Protein AF-A0A920VSI1-F1 (afdb_monomer_lite)

Foldseek 3Di:
DPDPPPCPDPDDDQDDDQDDPVCQDAAASCLVRAPFDDDPVQRNHHFDWFAPDVVRIDRATSSPDVCNVVCVVRGDDD

Radius of gyration: 15.88 Å; chains: 1; bounding box: 35×32×42 Å

Structure (mmCIF, N/CA/C/O backbone):
data_AF-A0A920VSI1-F1
#
_entry.id   AF-A0A920VSI1-F1
#
loop_
_atom_site.group_PDB
_atom_site.id
_atom_site.type_symbol
_atom_site.label_atom_id
_atom_site.label_alt_id
_atom_site.label_comp_id
_atom_site.label_asym_id
_atom_site.label_entity_id
_atom_site.label_seq_id
_atom_site.pdbx_PDB_ins_code
_atom_site.Cartn_x
_atom_site.Cartn_y
_atom_site.Cartn_z
_atom_site.occupancy
_atom_site.B_iso_or_equiv
_atom_site.auth_seq_id
_atom_site.auth_comp_id
_atom_site.auth_asym_id
_atom_site.auth_atom_id
_atom_site.pdbx_PDB_model_num
ATOM 1 N N . MET A 1 1 ? -24.803 0.358 26.924 1.00 43.88 1 ME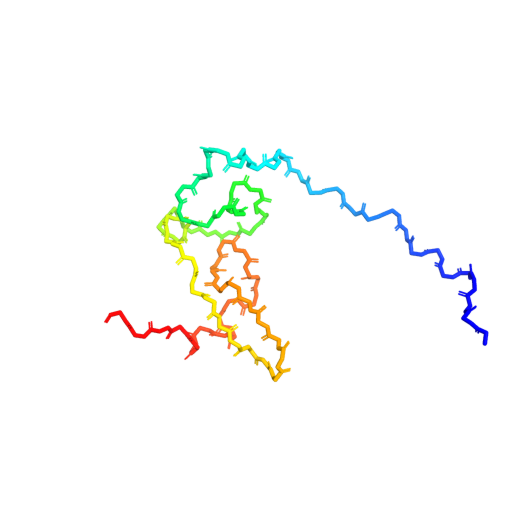T A N 1
ATOM 2 C CA . MET A 1 1 ? -24.583 1.789 26.631 1.00 43.88 1 MET A CA 1
ATOM 3 C C . MET A 1 1 ? -23.158 1.925 26.116 1.00 43.88 1 MET A C 1
ATOM 5 O O . MET A 1 1 ? -22.257 1.597 26.883 1.00 43.88 1 MET A O 1
ATOM 9 N N . PRO A 1 2 ? -22.933 2.290 24.843 1.00 52.38 2 PRO A N 1
ATOM 10 C CA . PRO A 1 2 ? -21.586 2.589 24.362 1.00 52.38 2 PRO A CA 1
ATOM 11 C C . PRO A 1 2 ? -21.050 3.794 25.149 1.00 52.38 2 PRO A C 1
ATOM 13 O O . PRO A 1 2 ? -21.804 4.732 25.410 1.00 52.38 2 PRO A O 1
ATOM 16 N N . LYS A 1 3 ? -19.790 3.754 25.592 1.00 53.84 3 LYS A N 1
ATOM 17 C CA . LYS A 1 3 ? -19.194 4.841 26.381 1.00 53.84 3 LYS A CA 1
ATOM 18 C C . LYS A 1 3 ? -18.948 6.046 25.468 1.00 53.84 3 LYS A C 1
ATOM 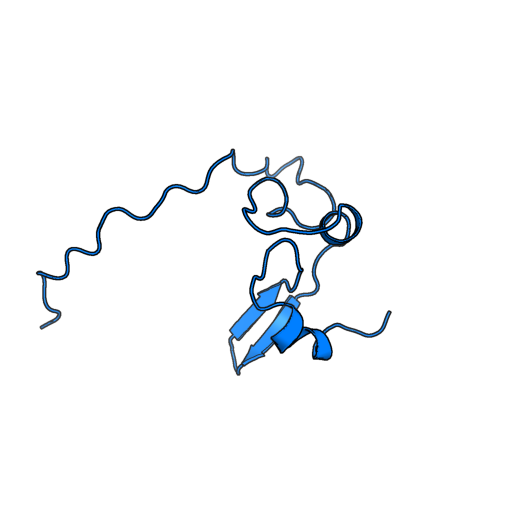20 O O . LYS A 1 3 ? -18.117 5.986 24.575 1.00 53.84 3 LYS A O 1
ATOM 25 N N . LEU A 1 4 ? -19.666 7.136 25.726 1.00 62.12 4 LEU A N 1
ATOM 26 C CA . LEU A 1 4 ? -19.647 8.397 24.967 1.00 62.12 4 LEU A CA 1
ATOM 27 C C . LEU A 1 4 ? -18.322 9.190 25.100 1.00 62.12 4 LEU A C 1
ATOM 29 O O . LEU A 1 4 ? -18.177 10.263 24.525 1.00 62.12 4 LEU A O 1
ATOM 33 N N . GLU A 1 5 ? -17.372 8.692 25.893 1.00 58.91 5 GLU A N 1
ATOM 34 C CA . GLU A 1 5 ? -16.211 9.446 26.386 1.00 58.91 5 GLU A CA 1
ATOM 35 C C . GLU A 1 5 ? -14.877 9.038 25.750 1.00 58.91 5 GLU A C 1
ATOM 37 O O . GLU A 1 5 ? -13.858 9.675 26.024 1.00 58.91 5 GLU A O 1
ATOM 42 N N . GLU A 1 6 ? -14.852 8.035 24.867 1.00 59.38 6 GLU A N 1
ATOM 43 C CA . GLU A 1 6 ? -13.667 7.767 24.048 1.00 59.38 6 GLU A CA 1
ATOM 44 C C . GLU A 1 6 ? -13.527 8.859 22.985 1.00 59.38 6 GLU A C 1
ATOM 46 O O . GLU A 1 6 ? -13.966 8.745 21.842 1.00 59.38 6 GLU A O 1
ATOM 51 N N . LYS A 1 7 ? -12.899 9.969 23.376 1.00 60.16 7 LYS A N 1
ATOM 52 C CA . LYS A 1 7 ? -12.347 10.940 22.436 1.00 60.16 7 LYS A CA 1
ATOM 53 C C . LYS A 1 7 ? -11.144 10.295 21.760 1.00 60.16 7 LYS A C 1
ATOM 55 O O . LYS A 1 7 ? -10.003 10.561 22.132 1.00 60.16 7 LYS A O 1
ATOM 60 N N . THR A 1 8 ? -11.388 9.453 20.762 1.00 65.50 8 THR A N 1
ATOM 61 C CA . THR A 1 8 ? -10.362 9.161 19.762 1.00 65.50 8 THR A CA 1
ATOM 62 C C . THR A 1 8 ? -9.933 10.516 19.199 1.00 65.50 8 THR A C 1
ATOM 64 O O . THR A 1 8 ? -10.784 11.295 18.762 1.00 65.50 8 THR A O 1
ATOM 67 N N . GLY A 1 9 ? -8.650 10.862 19.321 1.00 72.50 9 GLY A N 1
ATOM 68 C CA . GLY A 1 9 ? -8.124 12.140 18.837 1.00 72.50 9 GLY A CA 1
ATOM 69 C C . GLY A 1 9 ? -8.437 12.368 17.354 1.00 72.50 9 GLY A C 1
ATOM 70 O O . GLY A 1 9 ? -8.941 11.483 16.662 1.00 72.50 9 GLY A O 1
ATOM 71 N N . ARG A 1 10 ? -8.137 13.565 16.835 1.00 80.69 10 ARG A N 1
ATOM 72 C CA . ARG A 1 10 ? -8.265 13.799 15.389 1.00 80.69 10 ARG A CA 1
ATOM 73 C C . ARG A 1 10 ? -7.430 12.761 14.641 1.00 80.69 10 ARG A C 1
ATOM 75 O O . ARG A 1 10 ? -6.252 12.598 14.952 1.00 80.69 10 ARG A O 1
ATOM 82 N N . LEU A 1 11 ? -8.047 12.083 13.675 1.00 83.00 11 LEU A N 1
ATOM 83 C CA . LEU A 1 11 ? -7.321 11.186 12.785 1.00 83.00 11 LEU A CA 1
ATOM 84 C C . LEU A 1 11 ? -6.247 11.986 12.035 1.00 83.00 11 LEU A C 1
ATOM 86 O O . LEU A 1 11 ? -6.511 13.134 11.653 1.00 83.00 11 LEU A O 1
ATOM 90 N N . PRO A 1 12 ? -5.049 11.412 11.837 1.00 83.31 12 PRO A N 1
ATOM 91 C CA . PRO A 1 12 ? -4.028 12.054 11.030 1.00 83.31 12 PRO A CA 1
ATOM 92 C C . PRO A 1 12 ? -4.550 12.233 9.605 1.00 83.31 12 PRO A C 1
ATOM 94 O O . PRO A 1 12 ? -5.227 11.365 9.050 1.00 83.31 12 PRO A O 1
ATOM 97 N N . GLN A 1 13 ? -4.246 13.385 9.019 1.00 86.75 13 GLN A N 1
ATOM 98 C CA . GLN A 1 13 ? -4.553 13.634 7.622 1.00 86.75 13 GLN A CA 1
ATOM 99 C C . GLN A 1 13 ? -3.519 12.913 6.754 1.00 86.75 13 GLN A C 1
ATOM 101 O O . GLN A 1 13 ? -2.321 13.055 6.980 1.00 86.75 13 GLN A O 1
ATOM 106 N N . ILE A 1 14 ? -3.985 12.162 5.757 1.00 88.44 14 ILE A N 1
ATOM 107 C CA . ILE A 1 14 ? -3.109 11.596 4.727 1.00 88.44 14 ILE A CA 1
ATOM 108 C C . ILE A 1 14 ? -2.675 12.741 3.810 1.00 88.44 14 ILE A C 1
ATOM 110 O O . ILE A 1 14 ? -3.522 13.486 3.307 1.00 88.44 14 ILE A O 1
ATOM 114 N N . GLU A 1 15 ? -1.369 12.894 3.619 1.00 88.81 15 GLU A N 1
ATOM 115 C CA . GLU A 1 15 ? -0.813 13.922 2.743 1.00 88.81 15 GLU A CA 1
ATOM 116 C C . GLU A 1 15 ? -1.090 13.623 1.257 1.00 88.81 15 GLU A C 1
ATOM 118 O O . GLU A 1 15 ? -1.347 12.489 0.846 1.00 88.81 15 GLU A O 1
ATOM 123 N N . GLY A 1 16 ? -1.065 14.671 0.431 1.00 89.12 16 GLY A N 1
ATOM 124 C CA . GLY A 1 16 ? -1.364 14.584 -0.999 1.00 89.12 16 GLY A CA 1
ATOM 125 C C . GLY A 1 16 ? -2.856 14.672 -1.348 1.00 89.12 16 GLY A C 1
ATOM 126 O O . GLY A 1 16 ? -3.733 14.819 -0.498 1.00 89.12 16 GLY A O 1
ATOM 127 N N . GLN A 1 17 ? -3.147 14.642 -2.648 1.00 90.44 17 GLN A N 1
ATOM 128 C CA . GLN A 1 17 ? -4.501 14.776 -3.199 1.00 90.44 17 GLN A CA 1
ATOM 129 C C . GLN A 1 17 ? -5.018 13.407 -3.667 1.00 90.44 17 GLN A C 1
ATOM 131 O O . GLN A 1 17 ? -4.241 12.636 -4.236 1.00 90.44 17 GLN A O 1
ATOM 136 N N . PRO A 1 18 ? -6.308 13.080 -3.469 1.00 91.19 18 PRO A N 1
ATOM 137 C CA . PRO A 1 18 ? -6.905 11.899 -4.083 1.00 91.19 18 PRO A CA 1
ATOM 138 C C . PRO A 1 18 ? -6.732 11.912 -5.613 1.00 91.19 18 PRO A C 1
ATOM 140 O O . PRO A 1 18 ? -6.796 12.984 -6.220 1.00 91.19 18 PRO A O 1
ATOM 143 N N . PRO A 1 19 ? -6.541 10.746 -6.255 1.00 89.81 19 PRO A N 1
ATOM 144 C CA . PRO A 1 19 ? -6.441 10.677 -7.706 1.00 89.81 19 PRO A CA 1
ATOM 145 C C . PRO A 1 19 ? -7.768 11.061 -8.373 1.00 89.81 19 PRO A C 1
ATOM 147 O O . PRO A 1 19 ? -8.853 10.880 -7.816 1.00 89.81 19 PRO A O 1
ATOM 150 N N . LEU A 1 20 ? -7.681 11.571 -9.600 1.00 91.25 20 LEU A N 1
ATOM 151 C CA . LEU A 1 20 ? -8.848 11.935 -10.398 1.00 91.25 20 LEU A CA 1
ATOM 152 C C . LEU A 1 20 ? -9.516 10.672 -10.955 1.00 91.25 20 LEU A C 1
ATOM 154 O O . LEU A 1 20 ? -8.864 9.860 -11.603 1.00 91.25 20 LEU A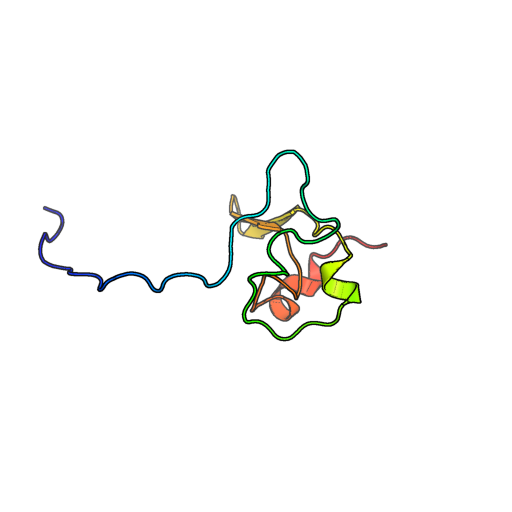 O 1
ATOM 158 N N . LEU A 1 21 ? -10.830 10.526 -10.767 1.00 88.25 21 LEU A N 1
ATOM 159 C CA . LEU A 1 21 ? -11.561 9.311 -11.165 1.00 88.25 21 LEU A CA 1
ATOM 160 C C . LEU A 1 21 ? -11.510 9.010 -12.674 1.00 88.25 21 LEU A C 1
ATOM 162 O O . LEU A 1 21 ? -11.538 7.849 -13.066 1.00 88.25 21 LEU A O 1
ATOM 166 N N . TYR A 1 22 ? -11.435 10.039 -13.522 1.00 91.62 22 TYR A N 1
ATOM 167 C CA . TYR A 1 22 ? -11.368 9.899 -14.984 1.00 91.62 22 TYR A CA 1
ATOM 168 C C . TYR A 1 22 ? -9.939 9.741 -15.523 1.00 91.62 22 TYR A C 1
ATOM 170 O O . TYR A 1 22 ? -9.757 9.517 -16.716 1.00 91.62 22 TYR A O 1
ATOM 178 N N . ASN A 1 23 ? -8.930 9.894 -14.665 1.00 86.56 23 ASN A N 1
ATOM 179 C CA . ASN A 1 23 ? -7.520 9.766 -15.013 1.00 86.56 23 ASN A CA 1
ATOM 180 C C . ASN A 1 23 ? -6.772 9.136 -13.836 1.00 86.56 23 ASN A C 1
ATOM 182 O O . ASN A 1 23 ? -5.914 9.763 -13.207 1.00 86.56 23 ASN A O 1
ATOM 186 N N . LEU A 1 24 ? -7.187 7.919 -13.482 1.00 86.25 24 LEU A N 1
ATOM 187 C CA . LEU A 1 24 ? -6.538 7.168 -12.419 1.00 86.25 24 LEU A CA 1
ATOM 188 C C . LEU A 1 24 ? -5.097 6.842 -12.839 1.00 86.25 24 LEU A C 1
ATOM 190 O O . LEU A 1 24 ? -4.882 6.449 -13.989 1.00 86.25 24 LEU A O 1
ATOM 194 N N . PRO A 1 25 ? -4.120 6.983 -11.929 1.00 86.81 25 PRO A N 1
ATOM 195 C CA . PRO A 1 25 ? -2.751 6.565 -12.200 1.00 86.81 25 PRO A CA 1
ATOM 196 C C . PRO A 1 25 ? -2.701 5.070 -12.546 1.00 86.81 25 PRO A C 1
ATOM 198 O O . PRO A 1 25 ? -3.507 4.270 -12.058 1.00 86.81 25 PRO A O 1
ATOM 201 N N . ALA A 1 26 ? -1.752 4.707 -13.409 1.00 88.31 26 ALA A N 1
ATOM 202 C CA . ALA A 1 26 ? -1.430 3.310 -13.666 1.00 88.31 26 ALA A CA 1
ATOM 203 C C . ALA A 1 26 ? -0.843 2.661 -12.400 1.00 88.31 26 ALA A C 1
ATOM 205 O O . ALA A 1 26 ? -0.280 3.353 -11.554 1.00 88.31 26 ALA A O 1
ATOM 206 N N . GLY A 1 27 ? -0.987 1.341 -12.285 1.00 92.81 27 GLY A N 1
ATOM 207 C CA . GLY A 1 27 ? -0.471 0.590 -11.143 1.00 92.81 27 GLY A CA 1
ATOM 208 C C . GLY A 1 27 ? -1.275 0.773 -9.854 1.00 92.81 27 GLY A C 1
ATOM 209 O O . GLY A 1 27 ? -2.512 0.705 -9.872 1.00 92.81 27 GLY A O 1
ATOM 210 N N . ASP A 1 28 ? -0.572 0.948 -8.736 1.00 94.12 28 ASP A N 1
ATOM 211 C CA . ASP A 1 28 ? -1.155 1.201 -7.418 1.00 94.12 28 ASP A CA 1
ATOM 212 C C . ASP A 1 28 ? -1.534 2.683 -7.272 1.00 94.12 28 ASP A C 1
ATOM 214 O O . ASP A 1 28 ? -0.696 3.573 -7.116 1.00 94.12 28 ASP A O 1
ATOM 218 N N . ALA A 1 29 ? -2.841 2.954 -7.261 1.00 92.94 29 ALA A N 1
ATOM 219 C CA . ALA A 1 29 ? -3.360 4.314 -7.167 1.00 92.94 29 ALA A CA 1
ATOM 220 C C . ALA A 1 29 ? -3.116 5.001 -5.815 1.00 92.94 29 ALA A C 1
ATOM 222 O O . ALA A 1 29 ? -3.314 6.217 -5.695 1.00 92.94 29 ALA A O 1
ATOM 223 N N . PHE A 1 30 ? -2.716 4.249 -4.791 1.00 93.00 30 PHE A N 1
ATOM 224 C CA . PHE A 1 30 ? -2.340 4.793 -3.496 1.00 93.00 30 PHE A CA 1
ATOM 225 C C . PHE A 1 30 ? -0.852 5.146 -3.404 1.00 93.00 30 PHE A C 1
ATOM 227 O O . PHE A 1 30 ? -0.511 6.019 -2.607 1.00 93.00 30 PHE A O 1
ATOM 234 N N . ALA A 1 31 ? 0.011 4.574 -4.251 1.00 93.88 31 ALA A N 1
ATOM 235 C CA . ALA A 1 31 ? 1.459 4.793 -4.201 1.00 93.88 31 ALA A CA 1
ATOM 236 C C . ALA A 1 31 ? 1.882 6.280 -4.127 1.00 93.88 31 ALA A C 1
ATOM 238 O O . ALA A 1 31 ? 2.722 6.597 -3.287 1.00 93.88 31 ALA A O 1
ATOM 239 N N . PRO A 1 32 ? 1.269 7.235 -4.868 1.00 92.38 32 PRO A N 1
ATOM 240 C CA . PRO A 1 32 ? 1.646 8.655 -4.792 1.00 92.38 32 PRO A CA 1
ATOM 241 C C . PRO A 1 32 ? 1.386 9.339 -3.440 1.00 92.38 32 PRO A C 1
ATOM 243 O O . PRO A 1 32 ? 1.828 10.466 -3.231 1.00 92.38 32 PRO A O 1
ATOM 246 N N . ARG A 1 33 ? 0.612 8.707 -2.552 1.00 93.25 33 ARG A N 1
ATOM 247 C CA . ARG A 1 33 ? 0.267 9.203 -1.208 1.00 93.25 33 ARG A CA 1
ATOM 248 C C . ARG A 1 33 ? 0.796 8.302 -0.095 1.00 93.25 33 ARG A C 1
ATOM 250 O O . ARG A 1 33 ? 0.481 8.525 1.073 1.00 93.25 33 ARG A O 1
ATOM 257 N N . SER A 1 34 ? 1.537 7.258 -0.451 1.00 93.06 34 SER A N 1
ATOM 258 C CA . SER A 1 34 ? 2.064 6.312 0.515 1.00 93.06 34 SER A CA 1
ATOM 259 C C . SER A 1 34 ? 3.254 6.900 1.260 1.00 93.06 34 SER A C 1
ATOM 261 O O . SER A 1 34 ? 4.092 7.584 0.679 1.00 93.06 34 SER A O 1
ATOM 263 N N . THR A 1 35 ? 3.333 6.607 2.554 1.00 92.69 35 THR A N 1
ATOM 264 C CA . THR A 1 35 ? 4.487 6.931 3.400 1.00 92.69 35 THR A CA 1
ATOM 265 C C . THR A 1 35 ? 5.466 5.759 3.514 1.00 92.69 35 THR A C 1
ATOM 267 O O . THR A 1 35 ? 6.388 5.822 4.323 1.00 92.69 35 THR A O 1
ATOM 270 N N . LEU A 1 36 ? 5.227 4.659 2.790 1.00 93.94 36 LEU A N 1
ATOM 271 C CA . LEU A 1 36 ? 6.068 3.463 2.816 1.00 93.94 36 LEU A CA 1
ATOM 272 C C . LEU A 1 36 ? 7.273 3.622 1.885 1.00 93.94 36 LEU A C 1
ATOM 274 O O . LEU A 1 36 ? 7.224 4.367 0.907 1.00 93.94 36 LEU A O 1
ATOM 278 N N . GLU A 1 37 ? 8.340 2.879 2.168 1.00 94.25 37 GLU A N 1
ATOM 279 C CA . GLU A 1 37 ? 9.471 2.737 1.253 1.00 94.25 37 GLU A CA 1
ATOM 280 C C . GLU A 1 37 ? 9.184 1.602 0.261 1.00 94.25 37 GLU A C 1
ATOM 282 O O . GLU A 1 37 ? 8.913 0.470 0.657 1.00 94.25 37 GLU A O 1
ATOM 287 N N . PHE A 1 38 ? 9.228 1.905 -1.035 1.00 93.69 38 PHE A N 1
ATOM 288 C CA . PHE A 1 38 ? 8.989 0.949 -2.118 1.00 93.69 38 PHE A CA 1
ATOM 289 C C . PHE A 1 38 ? 9.778 1.355 -3.366 1.00 93.69 38 PHE A C 1
ATOM 291 O O . PHE A 1 38 ? 10.227 2.498 -3.493 1.00 93.69 38 PHE A O 1
ATOM 298 N N . SER A 1 39 ? 9.963 0.418 -4.296 1.00 93.81 39 SER A N 1
ATOM 299 C CA . SER A 1 39 ? 10.591 0.712 -5.584 1.00 93.81 39 SER A CA 1
ATOM 300 C C . SER A 1 39 ? 9.562 1.236 -6.597 1.00 93.81 39 SER A C 1
ATOM 302 O O . SER A 1 39 ? 8.384 0.891 -6.499 1.00 93.81 39 SER A O 1
ATOM 304 N N . PRO A 1 40 ? 9.960 2.031 -7.609 1.00 91.56 40 PRO A N 1
ATOM 305 C CA . PRO A 1 40 ? 9.038 2.465 -8.663 1.00 91.56 40 PRO A CA 1
ATOM 306 C C . PRO A 1 40 ? 8.312 1.301 -9.357 1.00 91.56 40 PRO A C 1
ATOM 308 O O . PRO A 1 40 ? 7.124 1.407 -9.643 1.00 91.56 40 PRO A O 1
ATOM 311 N N . GLU A 1 41 ? 8.995 0.167 -9.537 1.00 91.38 41 GLU A N 1
ATOM 312 C CA . GLU A 1 41 ? 8.433 -1.051 -10.134 1.00 91.38 41 GLU A CA 1
ATOM 313 C C . GLU A 1 41 ? 7.252 -1.609 -9.319 1.00 91.38 41 GLU A C 1
ATOM 315 O O . GLU A 1 41 ? 6.250 -2.043 -9.890 1.00 91.38 41 GLU A O 1
ATOM 320 N N . ASP A 1 42 ? 7.320 -1.532 -7.984 1.00 89.69 42 ASP A N 1
ATOM 321 C CA . ASP A 1 42 ? 6.229 -1.967 -7.102 1.00 89.69 42 ASP A CA 1
ATOM 322 C C . ASP A 1 42 ? 4.968 -1.103 -7.286 1.00 89.69 42 ASP A C 1
ATOM 324 O O . ASP A 1 42 ? 3.848 -1.606 -7.189 1.00 89.69 42 ASP A O 1
ATOM 328 N N . ALA A 1 43 ? 5.141 0.192 -7.572 1.00 92.62 43 ALA A N 1
ATOM 329 C CA . ALA A 1 43 ? 4.044 1.139 -7.763 1.00 92.62 43 ALA A CA 1
ATOM 330 C C . ALA A 1 43 ? 3.419 1.072 -9.163 1.00 92.62 43 ALA A C 1
ATOM 332 O O . ALA A 1 43 ? 2.243 1.396 -9.324 1.00 92.62 43 ALA A O 1
ATOM 333 N N . GLU A 1 44 ? 4.178 0.652 -10.175 1.00 93.50 44 GLU A N 1
ATOM 334 C CA . GLU A 1 44 ? 3.698 0.509 -11.555 1.00 93.50 44 GLU A CA 1
ATOM 335 C C . GLU A 1 44 ? 2.776 -0.705 -11.738 1.00 93.50 44 GLU A C 1
ATOM 337 O O . GLU A 1 44 ? 1.906 -0.715 -12.618 1.00 93.50 44 GLU A O 1
ATOM 342 N N . ARG A 1 45 ? 2.916 -1.726 -10.887 1.00 89.69 45 ARG A N 1
ATOM 343 C CA . ARG A 1 45 ? 2.081 -2.927 -10.926 1.00 89.69 45 ARG A CA 1
ATOM 344 C C . ARG A 1 45 ? 0.725 -2.666 -10.277 1.00 89.69 45 ARG A C 1
ATOM 346 O O . ARG A 1 45 ? 0.630 -2.165 -9.162 1.00 89.69 45 ARG A O 1
ATOM 353 N N . ARG A 1 46 ? -0.360 -3.070 -10.950 1.00 91.94 46 ARG A N 1
ATOM 354 C CA . ARG A 1 46 ? -1.688 -3.075 -10.318 1.00 91.94 46 ARG A CA 1
ATOM 355 C C . ARG A 1 46 ? -1.730 -4.204 -9.274 1.00 91.94 46 ARG A C 1
ATOM 357 O O . ARG A 1 46 ? -1.561 -5.362 -9.668 1.00 91.94 46 ARG A O 1
ATOM 364 N N . PRO A 1 47 ? -1.970 -3.903 -7.985 1.00 92.94 47 PRO A N 1
ATOM 365 C CA . PRO A 1 47 ? -2.001 -4.927 -6.950 1.00 92.94 47 PRO A CA 1
ATOM 366 C C . PRO A 1 47 ? -3.135 -5.936 -7.179 1.00 92.94 47 PRO A C 1
ATOM 368 O O . PRO A 1 47 ? -4.260 -5.532 -7.500 1.00 92.94 47 PRO A O 1
ATOM 371 N N . PRO A 1 48 ? -2.879 -7.243 -7.000 1.00 93.88 48 PRO A N 1
ATOM 372 C CA . PRO A 1 48 ? -3.932 -8.246 -6.992 1.00 93.88 48 PRO A CA 1
ATOM 373 C C . PRO A 1 48 ? -4.807 -8.092 -5.743 1.00 93.88 48 PRO A C 1
ATOM 375 O O . PRO A 1 48 ? -4.319 -7.756 -4.665 1.00 93.88 48 PRO A O 1
ATOM 378 N N . LEU A 1 49 ? -6.103 -8.370 -5.890 1.00 95.19 49 LEU A N 1
ATOM 379 C CA . LEU A 1 49 ? -7.030 -8.474 -4.767 1.00 95.19 49 LEU A CA 1
ATOM 380 C C . LEU A 1 49 ? -6.938 -9.891 -4.186 1.00 95.19 49 LEU A C 1
ATOM 382 O O . LEU A 1 49 ? -7.267 -10.855 -4.877 1.00 95.19 49 LEU A O 1
ATOM 386 N N . VAL A 1 50 ? -6.483 -10.010 -2.941 1.00 95.44 50 VAL A N 1
ATOM 387 C CA . VAL A 1 50 ? -6.275 -11.286 -2.240 1.00 95.44 50 VAL A CA 1
ATOM 388 C C . VAL A 1 50 ? -7.038 -11.305 -0.921 1.00 95.44 50 VAL A C 1
ATOM 390 O O . VAL A 1 50 ? -7.232 -10.264 -0.293 1.00 95.44 50 VAL A O 1
ATOM 393 N N . GLU A 1 51 ? -7.470 -12.489 -0.504 1.00 95.94 51 GLU A N 1
ATOM 394 C CA . GLU A 1 51 ? -8.110 -12.715 0.791 1.00 95.94 51 GLU A CA 1
ATOM 395 C C . GLU A 1 51 ? -7.038 -13.107 1.815 1.00 95.94 51 GLU A C 1
ATOM 397 O O . GLU A 1 51 ? -6.367 -14.126 1.649 1.00 95.94 51 GLU A O 1
ATOM 402 N N . VAL A 1 52 ? -6.832 -12.282 2.845 1.00 94.38 52 VAL A N 1
ATOM 403 C CA . VAL A 1 52 ? -5.801 -12.518 3.876 1.00 94.38 52 VAL A CA 1
ATOM 404 C C . VAL A 1 52 ? -6.346 -13.298 5.073 1.00 94.38 52 VAL A C 1
ATOM 406 O O . VAL A 1 52 ? -5.604 -14.026 5.728 1.00 94.38 52 VAL A O 1
ATOM 409 N N . GLU A 1 53 ? -7.645 -13.164 5.337 1.00 94.44 53 GLU A N 1
ATOM 410 C CA . GLU A 1 53 ? -8.432 -13.871 6.352 1.00 94.44 53 GLU A CA 1
ATOM 411 C C . GLU A 1 53 ? -9.874 -14.009 5.821 1.00 94.44 53 GLU A C 1
ATOM 413 O O . GLU A 1 53 ? -10.236 -13.248 4.921 1.00 94.44 53 GLU A O 1
ATOM 418 N N . PRO A 1 54 ? -10.712 -14.930 6.341 1.00 97.12 54 PRO A N 1
ATOM 419 C CA . PRO A 1 54 ? -12.088 -15.082 5.865 1.00 97.12 54 PRO A CA 1
ATOM 420 C C . PRO A 1 54 ? -12.850 -13.748 5.855 1.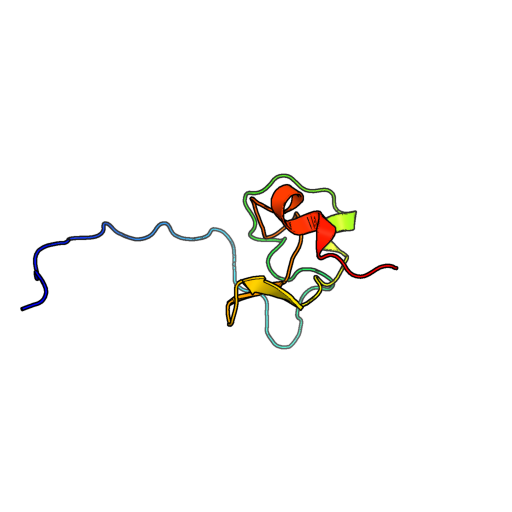00 97.12 54 PRO A C 1
ATOM 422 O O . PRO A 1 54 ? -12.916 -13.070 6.881 1.00 97.12 54 PRO A O 1
ATOM 425 N N . ASP A 1 55 ? -13.403 -13.381 4.697 1.00 95.44 55 ASP A N 1
ATOM 426 C CA . ASP A 1 55 ? -14.110 -12.116 4.439 1.00 95.44 55 ASP A CA 1
ATOM 427 C C . ASP A 1 55 ? -13.241 -10.840 4.562 1.00 95.44 55 ASP A C 1
ATOM 429 O O . ASP A 1 55 ? -13.763 -9.722 4.598 1.00 95.44 55 ASP A O 1
ATOM 433 N N . HIS A 1 56 ? -11.910 -10.967 4.566 1.00 94.69 56 HIS A N 1
ATOM 434 C CA . HIS A 1 56 ? -10.958 -9.858 4.657 1.00 94.69 56 HIS A CA 1
ATOM 435 C C . HIS A 1 56 ? -10.072 -9.791 3.408 1.00 94.69 56 HIS A C 1
ATOM 437 O O . HIS A 1 56 ? -9.125 -10.559 3.234 1.00 94.69 56 HIS A O 1
ATOM 443 N N . TRP A 1 57 ? -10.364 -8.812 2.549 1.00 95.06 57 TRP A N 1
ATOM 444 C CA . TRP A 1 57 ? -9.731 -8.661 1.241 1.00 95.06 57 TRP A CA 1
ATOM 445 C C . TRP A 1 57 ? -8.863 -7.410 1.158 1.00 95.06 57 TRP A C 1
ATOM 447 O O . TRP A 1 57 ? -9.268 -6.326 1.581 1.00 95.06 57 TRP A O 1
ATOM 457 N N . VAL A 1 58 ? -7.683 -7.553 0.561 1.00 94.25 58 VAL A N 1
ATOM 458 C CA . VAL A 1 58 ? -6.687 -6.486 0.426 1.00 94.25 58 VAL A CA 1
ATOM 459 C C . VAL A 1 58 ? -6.133 -6.483 -0.995 1.00 94.25 58 VAL A C 1
ATOM 461 O O . VAL A 1 58 ? -5.877 -7.532 -1.580 1.00 94.25 58 VAL A O 1
ATOM 464 N N . GLN A 1 59 ? -5.932 -5.292 -1.560 1.00 93.81 59 GLN A N 1
ATOM 465 C CA . GLN A 1 59 ? -5.087 -5.139 -2.742 1.00 93.81 59 GLN A CA 1
ATOM 466 C C . GLN A 1 59 ? -3.626 -5.125 -2.288 1.00 93.81 59 GLN A C 1
ATOM 468 O O . GLN A 1 59 ? -3.168 -4.144 -1.706 1.00 93.81 59 GLN A O 1
ATOM 473 N N . LEU A 1 60 ? -2.922 -6.240 -2.478 1.00 94.44 60 LEU A N 1
ATOM 474 C CA . LEU A 1 60 ? -1.609 -6.458 -1.874 1.00 94.44 60 LEU A CA 1
ATOM 475 C C . LEU A 1 60 ? -0.489 -5.853 -2.738 1.00 94.44 60 LEU A C 1
ATOM 477 O O . LEU A 1 60 ? -0.172 -6.373 -3.805 1.00 94.44 60 LEU A O 1
ATOM 481 N N . SER A 1 61 ? 0.127 -4.765 -2.267 1.00 93.81 61 SER A N 1
ATOM 482 C CA . SER A 1 61 ? 1.352 -4.176 -2.834 1.00 93.81 61 SER A CA 1
ATOM 483 C C . SER A 1 61 ? 2.275 -3.66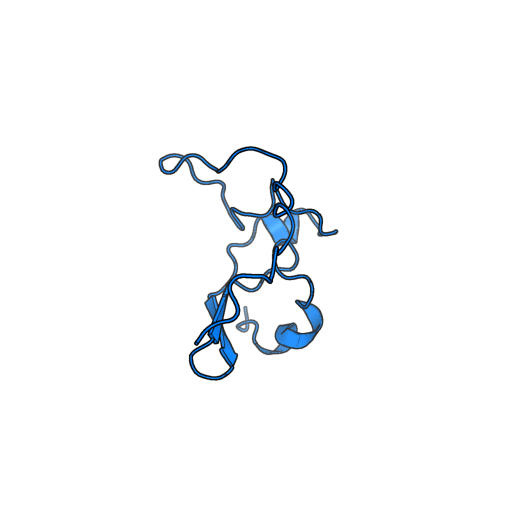6 -1.728 1.00 93.81 61 SER A C 1
ATOM 485 O O . SER A 1 61 ? 1.803 -3.228 -0.679 1.00 93.81 61 SER A O 1
ATOM 487 N N . LYS A 1 62 ? 3.589 -3.652 -1.984 1.00 94.38 62 LYS A N 1
ATOM 488 C CA . LYS A 1 62 ? 4.580 -2.994 -1.117 1.00 94.38 62 LYS A CA 1
ATOM 489 C C . LYS A 1 62 ? 4.343 -1.491 -0.984 1.00 94.38 62 LYS A C 1
ATOM 491 O O . LYS A 1 62 ? 4.649 -0.914 0.053 1.00 94.38 62 LYS A O 1
ATOM 496 N N . SER A 1 63 ? 3.760 -0.855 -2.001 1.00 93.94 63 SER A N 1
ATOM 497 C CA . SER A 1 63 ? 3.458 0.578 -1.968 1.00 93.94 63 SER A CA 1
ATOM 498 C C . SER A 1 63 ? 2.268 0.937 -1.081 1.00 93.94 63 SER A C 1
ATOM 500 O O . SER A 1 63 ? 2.121 2.104 -0.738 1.00 93.94 63 SER A O 1
ATOM 502 N N . SER A 1 64 ? 1.421 -0.011 -0.677 1.00 91.94 64 SER A N 1
ATOM 503 C CA . SER A 1 64 ? 0.195 0.281 0.089 1.00 91.94 64 SER A CA 1
ATOM 504 C C . SER A 1 64 ? -0.032 -0.609 1.313 1.00 91.94 64 SER A C 1
ATOM 506 O O . SER A 1 64 ? -0.837 -0.251 2.173 1.00 91.94 64 SER A O 1
ATOM 508 N N . CYS A 1 65 ? 0.690 -1.722 1.449 1.00 93.62 65 CYS A N 1
ATOM 509 C CA . CYS A 1 65 ? 0.580 -2.650 2.569 1.00 93.62 65 CYS A CA 1
ATOM 510 C C . CYS A 1 65 ? 1.910 -2.741 3.329 1.00 93.62 65 CYS A C 1
ATOM 512 O O . CYS A 1 65 ? 2.880 -3.306 2.832 1.00 93.62 65 CYS A O 1
ATOM 514 N N . ALA A 1 66 ? 1.945 -2.223 4.561 1.00 92.81 66 ALA A N 1
ATOM 515 C CA . ALA A 1 66 ? 3.138 -2.285 5.412 1.00 92.81 66 ALA A CA 1
ATOM 516 C C . ALA A 1 66 ? 3.542 -3.730 5.763 1.00 92.81 66 ALA A C 1
ATOM 518 O O . ALA A 1 66 ? 4.725 -4.036 5.866 1.00 92.81 66 ALA A O 1
ATOM 519 N N . ASP A 1 67 ? 2.561 -4.628 5.882 1.00 93.75 67 ASP A N 1
ATOM 520 C CA . ASP A 1 67 ? 2.768 -6.045 6.199 1.00 93.75 67 ASP A CA 1
ATOM 521 C C . ASP A 1 67 ? 2.934 -6.915 4.940 1.00 93.75 67 ASP A C 1
ATOM 523 O O . ASP A 1 67 ? 2.645 -8.114 4.974 1.00 93.75 67 ASP A O 1
ATOM 527 N N . PHE A 1 68 ? 3.370 -6.339 3.813 1.00 94.12 68 PHE A N 1
ATOM 528 C CA . PHE A 1 68 ? 3.458 -7.050 2.534 1.00 94.12 68 PHE A CA 1
ATOM 529 C C . PHE A 1 68 ? 4.186 -8.395 2.655 1.00 94.12 68 PHE A C 1
ATOM 531 O O . PHE A 1 68 ? 3.656 -9.419 2.226 1.00 94.12 68 PHE A O 1
ATOM 538 N N . ASP A 1 69 ? 5.356 -8.422 3.296 1.00 93.81 69 ASP A N 1
ATOM 539 C CA . ASP A 1 69 ? 6.189 -9.628 3.391 1.00 93.81 69 ASP A CA 1
ATOM 540 C C . ASP A 1 69 ? 5.499 -10.773 4.148 1.00 93.81 69 ASP A C 1
ATOM 542 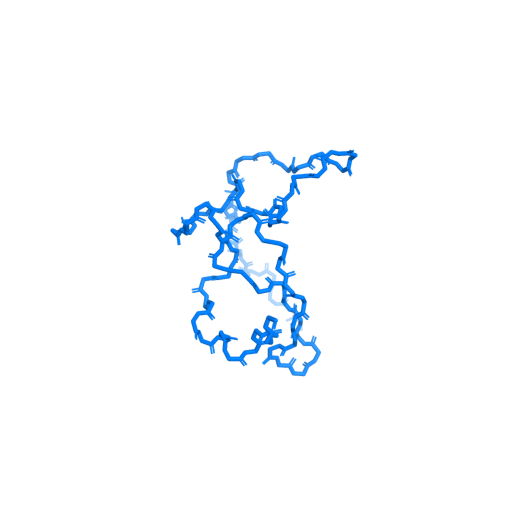O O . ASP A 1 69 ? 5.695 -11.945 3.822 1.00 93.81 69 ASP A O 1
ATOM 546 N N . LYS A 1 70 ? 4.625 -10.454 5.112 1.00 95.06 70 LYS A N 1
ATOM 547 C CA . LYS A 1 70 ? 3.821 -11.452 5.835 1.00 95.06 70 LYS A CA 1
ATOM 548 C C . LYS A 1 70 ? 2.864 -12.181 4.889 1.00 95.06 70 LYS A C 1
ATOM 550 O O . LYS A 1 70 ? 2.651 -13.384 5.037 1.00 95.06 70 LYS A O 1
ATOM 555 N N . TYR A 1 71 ? 2.305 -11.466 3.917 1.00 94.25 71 TYR A N 1
ATOM 556 C CA . TYR A 1 71 ? 1.286 -11.965 2.992 1.00 94.25 71 TYR A CA 1
ATOM 557 C C . TYR A 1 71 ? 1.822 -12.252 1.586 1.00 94.25 71 TYR A C 1
ATOM 559 O O . TYR A 1 71 ? 1.059 -12.681 0.729 1.00 94.25 71 TYR A O 1
ATOM 567 N N . ALA A 1 72 ? 3.124 -12.085 1.340 1.00 92.50 72 ALA A N 1
ATOM 568 C CA . ALA A 1 72 ? 3.732 -12.253 0.018 1.00 92.50 72 ALA A CA 1
ATOM 569 C C . ALA A 1 72 ? 3.480 -13.641 -0.601 1.00 92.50 72 ALA A C 1
ATOM 571 O O . ALA A 1 72 ? 3.407 -13.777 -1.818 1.00 92.50 72 ALA A O 1
ATOM 572 N N . HIS A 1 73 ? 3.277 -14.665 0.231 1.00 93.69 73 HIS A N 1
ATOM 573 C CA . HIS A 1 73 ? 2.916 -16.020 -0.191 1.00 93.69 73 HIS A CA 1
ATOM 574 C C . HIS A 1 73 ? 1.524 -16.131 -0.849 1.00 93.69 73 HIS A C 1
ATOM 576 O O . HIS A 1 73 ? 1.237 -17.149 -1.473 1.00 93.69 73 HIS A O 1
ATOM 582 N N . LEU A 1 74 ? 0.667 -15.113 -0.710 1.00 93.75 74 LEU A N 1
ATOM 583 C CA . LEU A 1 74 ? -0.650 -15.020 -1.351 1.00 93.75 74 LEU A CA 1
ATOM 584 C C . LEU A 1 74 ? -0.587 -14.370 -2.738 1.00 93.75 74 LEU A C 1
ATOM 586 O O . LEU A 1 74 ? -1.601 -14.315 -3.435 1.00 93.75 74 LEU A O 1
ATOM 590 N N . MET A 1 75 ? 0.578 -13.857 -3.146 1.00 91.50 75 MET A N 1
ATOM 591 C CA . MET A 1 75 ? 0.740 -13.274 -4.472 1.00 91.50 75 MET A CA 1
ATOM 592 C C . MET A 1 75 ? 0.514 -14.349 -5.547 1.00 91.50 75 MET A C 1
ATOM 594 O O . MET A 1 75 ? 1.067 -15.447 -5.442 1.00 91.50 75 MET A O 1
ATOM 598 N N . PRO A 1 76 ? -0.284 -14.060 -6.590 1.00 86.81 76 PRO A N 1
ATOM 599 C CA . PRO A 1 76 ? -0.479 -14.991 -7.690 1.00 86.81 76 PRO A CA 1
ATOM 600 C C . PRO A 1 76 ? 0.854 -15.232 -8.408 1.00 86.81 76 PRO A C 1
ATOM 602 O O . PRO A 1 76 ? 1.643 -14.299 -8.576 1.00 86.81 76 PRO A O 1
ATOM 605 N N . ALA A 1 77 ? 1.087 -16.476 -8.835 1.00 76.81 77 ALA A N 1
ATOM 606 C CA . ALA A 1 77 ? 2.203 -16.797 -9.719 1.00 76.81 77 ALA A CA 1
ATOM 607 C C . ALA A 1 77 ? 2.075 -15.988 -11.022 1.00 76.81 77 ALA A C 1
ATOM 609 O O . ALA A 1 77 ? 0.964 -15.825 -11.533 1.00 76.81 77 ALA A O 1
ATOM 610 N N . GLU A 1 78 ? 3.200 -15.454 -11.499 1.00 61.78 78 GLU A N 1
ATOM 611 C CA . GLU A 1 78 ? 3.276 -14.647 -12.726 1.00 61.78 78 GLU A CA 1
ATOM 612 C C . GLU A 1 78 ? 3.046 -15.464 -14.001 1.00 61.78 78 GLU A C 1
ATOM 614 O O . GLU A 1 78 ? 3.480 -16.640 -14.049 1.00 61.78 78 GLU A O 1
#

pLDDT: mean 87.55, std 11.77, range [43.88, 97.12]

Sequence (78 aa):
MPKLEEKTGRLPQIEGQPPLLYNLPAGDAFAPRSTLEFSPEDAERRPPLVEVEPDHWVQLSKSSCADFDKYAHLMPAE

Secondary structure (DSSP, 8-state):
---TT--PPPPPPPPS-PPPTTSPPSS-TTGGG--S---HHHHHSPPPEEEEETTEEEE--TTT-TTHHHHGGGSPP-